Protein AF-A0AAV3SN96-F1 (afdb_monomer)

Foldseek 3Di:
DDDDDDFDWDDDDDDDDDDDDDDDDDDDDDDDDDDDDDDDDPPPDDDVVLVVLAQVQQLVVLVVPDQWDQPQDAFPNDTAGTAHPVRQGEHEWEFAPSDPATWTKDWPVVLVRQLVSQHWYWYWYWHDDPNTTGTPDIDIDRSVRDDDDAWDQPDPPDPVSVITMDIHHVVVVDD

Structure (mmCIF, N/CA/C/O backbone):
data_AF-A0AAV3SN96-F1
#
_entry.id   AF-A0AAV3SN96-F1
#
loop_
_atom_site.group_PDB
_atom_site.id
_atom_site.type_symbol
_atom_site.label_atom_id
_atom_site.label_alt_id
_atom_site.label_comp_id
_atom_site.label_asym_id
_atom_site.label_entity_id
_atom_site.label_seq_id
_atom_site.pdbx_PDB_ins_code
_atom_site.Cartn_x
_atom_site.Cartn_y
_atom_site.Cartn_z
_atom_site.occupancy
_atom_site.B_iso_or_equiv
_atom_site.auth_seq_id
_atom_site.auth_comp_id
_atom_site.auth_asym_id
_atom_site.auth_atom_id
_atom_site.pdbx_PDB_model_num
ATOM 1 N N . MET A 1 1 ? -28.915 -16.364 10.326 1.00 33.94 1 MET A N 1
ATOM 2 C CA . MET A 1 1 ? -28.283 -16.121 11.641 1.00 33.94 1 MET A CA 1
ATOM 3 C C . MET A 1 1 ? -26.939 -15.464 11.374 1.00 33.94 1 MET A C 1
ATOM 5 O O . MET A 1 1 ? -26.086 -16.110 10.788 1.00 33.94 1 MET A O 1
ATOM 9 N N . SER A 1 2 ? -26.804 -14.169 11.669 1.00 31.77 2 SER A N 1
ATOM 10 C CA . SER A 1 2 ? -25.588 -13.391 11.392 1.00 31.77 2 SER A CA 1
ATOM 11 C C . SER A 1 2 ? -24.773 -13.293 12.677 1.00 31.77 2 SER A C 1
ATOM 13 O O . SER A 1 2 ? -25.301 -12.846 13.694 1.00 31.77 2 SER A O 1
ATOM 15 N N . LEU A 1 3 ? -23.523 -13.751 12.654 1.00 31.39 3 LEU A N 1
ATOM 16 C CA . LEU A 1 3 ? -22.606 -13.608 13.786 1.00 31.39 3 LEU A CA 1
ATOM 17 C C . LEU A 1 3 ? -22.163 -12.138 13.909 1.00 31.39 3 LEU A C 1
ATOM 19 O O . LEU A 1 3 ? -21.966 -11.486 12.881 1.00 31.39 3 LEU A O 1
ATOM 23 N N . PRO A 1 4 ? -21.998 -11.596 15.127 1.00 34.31 4 PRO A N 1
ATOM 24 C CA . PRO A 1 4 ? -21.479 -10.248 15.306 1.00 34.31 4 PRO A CA 1
ATOM 25 C C . PRO A 1 4 ? -19.969 -10.209 15.039 1.00 34.31 4 PRO A C 1
ATOM 27 O O . PRO A 1 4 ? -19.194 -10.958 15.638 1.00 34.31 4 PRO A O 1
ATOM 30 N N . THR A 1 5 ? -19.552 -9.297 14.161 1.00 34.50 5 THR A N 1
ATOM 31 C CA . THR A 1 5 ? -18.155 -8.907 13.950 1.00 34.50 5 THR A CA 1
ATOM 32 C C . THR A 1 5 ? -17.570 -8.402 15.268 1.00 34.50 5 THR A C 1
ATOM 34 O O . THR A 1 5 ? -17.992 -7.370 15.789 1.00 34.50 5 THR A O 1
ATOM 37 N N . ARG A 1 6 ? -16.595 -9.123 15.830 1.00 33.28 6 ARG A N 1
ATOM 38 C CA . ARG A 1 6 ? -15.802 -8.622 16.958 1.00 33.28 6 ARG A CA 1
ATOM 39 C C . ARG A 1 6 ? -14.841 -7.549 16.445 1.00 33.28 6 ARG A C 1
ATOM 41 O O . ARG A 1 6 ? -13.913 -7.849 15.701 1.00 33.28 6 ARG A O 1
ATOM 48 N N . VAL A 1 7 ? -15.071 -6.308 16.861 1.00 34.97 7 VAL A N 1
ATOM 49 C CA . VAL A 1 7 ? -14.101 -5.213 16.749 1.00 34.97 7 VAL A CA 1
ATOM 50 C C . VAL A 1 7 ? -13.018 -5.473 17.794 1.00 34.97 7 VAL A C 1
ATOM 52 O O . VAL A 1 7 ? -13.290 -5.434 18.992 1.00 34.97 7 VAL A O 1
ATOM 55 N N . ALA A 1 8 ? -11.809 -5.806 17.351 1.00 36.47 8 ALA A N 1
ATOM 56 C CA . ALA A 1 8 ? -10.647 -5.874 18.227 1.00 36.47 8 ALA A CA 1
ATOM 57 C C . ALA A 1 8 ? -10.001 -4.484 18.266 1.00 36.47 8 ALA A C 1
ATOM 59 O O . ALA A 1 8 ? -9.438 -4.044 17.265 1.00 36.47 8 ALA A O 1
ATOM 60 N N . ALA A 1 9 ? -10.112 -3.794 19.401 1.00 32.25 9 ALA A N 1
ATOM 61 C CA . ALA A 1 9 ? -9.297 -2.622 19.696 1.00 32.25 9 ALA A CA 1
ATOM 62 C C . ALA A 1 9 ? -7.914 -3.112 20.147 1.00 32.25 9 ALA A C 1
ATOM 64 O O . ALA A 1 9 ? -7.808 -3.870 21.114 1.00 32.25 9 ALA A O 1
ATOM 65 N N . LEU A 1 10 ? -6.864 -2.743 19.413 1.00 31.36 10 LEU A N 1
ATOM 66 C CA . LEU A 1 10 ? -5.486 -3.054 19.778 1.00 31.36 10 LEU A CA 1
ATOM 67 C C . LEU A 1 10 ? -4.908 -1.870 20.559 1.00 31.36 10 LEU A C 1
ATOM 69 O O . LEU A 1 10 ? -4.541 -0.854 19.970 1.00 31.36 10 LEU A O 1
ATOM 73 N N . THR A 1 11 ? -4.797 -2.012 21.878 1.00 29.11 11 THR A N 1
ATOM 74 C CA . THR A 1 11 ? -4.156 -1.007 22.731 1.00 29.11 11 THR A CA 1
ATOM 75 C C . THR A 1 11 ? -2.648 -1.227 22.769 1.00 29.11 11 THR A C 1
ATOM 77 O O . THR A 1 11 ? -2.154 -2.189 23.358 1.00 29.11 11 THR A O 1
ATOM 80 N N . VAL A 1 12 ? -1.897 -0.309 22.160 1.00 32.06 12 VAL A N 1
ATOM 81 C CA . VAL A 1 12 ? -0.431 -0.266 22.245 1.00 32.06 12 VAL A CA 1
ATOM 82 C C . VAL A 1 12 ? -0.023 0.587 23.449 1.00 32.06 12 VAL A C 1
ATOM 84 O O . VAL A 1 12 ? -0.286 1.790 23.492 1.00 32.06 12 VAL A O 1
ATOM 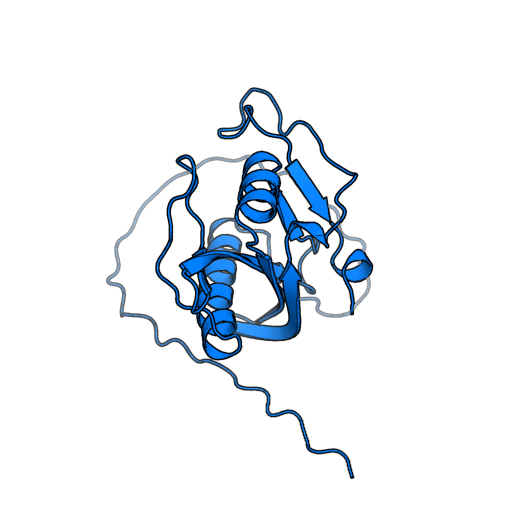87 N N . VAL A 1 13 ? 0.640 -0.024 24.434 1.00 29.53 13 VAL A N 1
ATOM 88 C CA . VAL A 1 13 ? 1.187 0.675 25.610 1.00 29.53 13 VAL A CA 1
ATOM 89 C C . VAL A 1 13 ? 2.487 1.392 25.212 1.00 29.53 13 VAL A C 1
ATOM 91 O O . VAL A 1 13 ? 3.442 0.724 24.815 1.00 29.53 13 VAL A O 1
ATOM 94 N N . PRO A 1 14 ? 2.578 2.733 25.301 1.00 30.86 14 PRO A N 1
ATOM 95 C CA . PRO A 1 14 ? 3.804 3.443 24.951 1.00 30.86 14 PRO A CA 1
ATOM 96 C C . PRO A 1 14 ? 4.880 3.296 26.046 1.00 30.86 14 PRO A C 1
ATOM 98 O O . PRO A 1 14 ? 4.546 3.317 27.236 1.00 30.86 14 PRO A O 1
ATOM 101 N N . PRO A 1 15 ? 6.177 3.223 25.689 1.00 30.89 15 PRO A N 1
ATOM 102 C CA . PRO A 1 15 ? 7.255 3.335 26.665 1.00 30.89 15 PRO A CA 1
ATOM 103 C C . PRO A 1 15 ? 7.312 4.757 27.245 1.00 30.89 15 PRO A C 1
ATOM 105 O O . PRO A 1 15 ? 7.076 5.747 26.551 1.00 30.89 15 PRO A O 1
ATOM 108 N N . ARG A 1 16 ? 7.621 4.854 28.544 1.00 29.53 16 ARG A N 1
ATOM 109 C CA . ARG A 1 16 ? 7.765 6.126 29.268 1.00 29.53 16 ARG A CA 1
ATOM 110 C C . ARG A 1 16 ? 8.916 6.937 28.670 1.00 29.53 16 ARG A C 1
ATOM 112 O O . ARG A 1 16 ? 10.062 6.503 28.740 1.00 29.53 16 ARG A O 1
ATOM 119 N N . SER A 1 17 ? 8.623 8.117 28.133 1.00 33.31 17 SER A N 1
ATOM 120 C CA . SER A 1 17 ? 9.643 9.062 27.678 1.00 33.31 17 SER A CA 1
ATOM 121 C C . SER A 1 17 ? 9.919 10.131 28.735 1.00 33.31 17 SER A C 1
ATOM 123 O O . SER A 1 17 ? 9.015 10.814 29.216 1.00 33.31 17 SER A O 1
ATOM 125 N N . VAL A 1 18 ? 11.205 10.214 29.066 1.00 32.41 18 VAL A N 1
ATOM 126 C CA . VAL A 1 18 ? 11.900 11.233 29.854 1.00 32.41 18 VAL A CA 1
ATOM 127 C C . VAL A 1 18 ? 11.774 12.599 29.170 1.00 32.41 18 VAL A C 1
ATOM 129 O O . VAL A 1 18 ? 11.749 12.689 27.945 1.00 32.41 18 VAL A O 1
ATOM 132 N N . THR A 1 19 ? 11.654 13.649 29.977 1.00 39.00 19 THR A N 1
ATOM 133 C CA . THR A 1 19 ? 11.585 15.051 29.555 1.00 39.00 19 THR A CA 1
ATOM 134 C C . THR A 1 19 ? 12.929 15.542 29.035 1.00 39.00 19 THR A C 1
ATOM 136 O O . THR A 1 19 ? 13.921 15.377 29.741 1.00 39.00 19 THR A O 1
ATOM 139 N N . ASP A 1 20 ? 12.942 16.258 27.909 1.00 30.23 20 ASP A N 1
ATOM 140 C CA . ASP A 1 20 ? 13.840 17.404 27.781 1.00 30.23 20 ASP A CA 1
ATOM 141 C C . ASP A 1 20 ? 13.318 18.475 26.813 1.00 30.23 20 ASP A C 1
ATOM 143 O O . ASP A 1 20 ? 12.485 18.220 25.942 1.00 30.23 20 ASP A O 1
ATOM 147 N N . SER A 1 21 ? 13.772 19.697 27.063 1.00 32.22 21 SER A N 1
ATOM 148 C CA . SER A 1 21 ? 13.273 20.962 26.527 1.00 32.22 21 SER A CA 1
ATOM 149 C C . SER A 1 21 ? 13.985 21.407 25.239 1.00 32.22 21 SER A C 1
ATOM 151 O O . SER A 1 21 ? 15.106 20.995 24.971 1.00 32.22 21 SER A O 1
ATOM 153 N N . ALA A 1 22 ? 13.356 22.382 24.560 1.00 30.86 22 ALA A N 1
ATOM 154 C CA . ALA A 1 22 ? 13.957 23.500 23.804 1.00 30.86 22 ALA A CA 1
ATOM 155 C C . ALA A 1 22 ? 13.907 23.518 22.249 1.00 30.86 22 ALA A C 1
ATOM 157 O O . ALA A 1 22 ? 14.628 22.814 21.558 1.00 30.86 22 ALA A O 1
ATOM 158 N N . VAL A 1 23 ? 13.130 24.511 21.772 1.00 29.83 23 VAL A N 1
ATOM 159 C CA . VAL A 1 23 ? 13.462 25.569 20.783 1.00 29.83 23 VAL A CA 1
ATOM 160 C C . VAL A 1 23 ? 13.490 25.247 19.272 1.00 29.83 23 VAL A C 1
ATOM 162 O O . VAL A 1 23 ? 14.442 24.688 18.748 1.00 29.83 23 VAL A O 1
ATOM 165 N N . GLY A 1 24 ? 12.511 25.842 18.567 1.00 30.08 24 GLY A N 1
ATOM 166 C CA . GLY A 1 24 ? 12.754 26.704 17.397 1.00 30.08 24 GLY A CA 1
ATOM 167 C C . GLY A 1 24 ? 12.567 26.099 16.002 1.00 30.08 24 GLY A C 1
ATOM 168 O O . GLY A 1 24 ? 13.508 25.547 15.448 1.00 30.08 24 GLY A O 1
ATOM 169 N N . ALA A 1 25 ? 11.408 26.328 15.372 1.00 28.47 25 ALA A N 1
ATOM 170 C CA . ALA A 1 25 ? 11.317 26.389 13.912 1.00 28.47 25 ALA A CA 1
ATOM 171 C C . ALA A 1 25 ? 10.138 27.261 13.457 1.00 28.47 25 ALA A C 1
ATOM 173 O O . ALA A 1 25 ? 9.036 27.207 14.000 1.00 28.47 25 ALA A O 1
ATOM 174 N N . ASP A 1 26 ? 10.474 28.078 12.473 1.00 27.25 26 ASP A N 1
ATOM 175 C CA . ASP A 1 26 ? 9.856 29.290 11.962 1.00 27.25 26 ASP A CA 1
ATOM 176 C C . ASP A 1 26 ? 8.735 29.023 10.935 1.00 27.25 26 ASP A C 1
ATOM 178 O O . ASP A 1 26 ? 8.555 27.923 10.412 1.00 27.25 26 ASP A O 1
ATOM 182 N N . GLU A 1 27 ? 7.951 30.065 10.696 1.00 33.12 27 GLU A N 1
ATOM 183 C CA . GLU A 1 27 ? 6.646 30.138 10.061 1.00 33.12 27 GLU A CA 1
ATOM 184 C C . GLU A 1 27 ? 6.617 29.775 8.563 1.00 33.12 27 GLU A C 1
ATOM 186 O O . GLU A 1 27 ? 7.251 30.427 7.739 1.00 33.12 27 GLU A O 1
ATOM 191 N N . ARG A 1 28 ? 5.711 28.866 8.165 1.00 29.31 28 ARG A N 1
ATOM 192 C CA . ARG A 1 28 ? 4.909 29.007 6.928 1.00 29.31 28 ARG A CA 1
ATOM 193 C C . ARG A 1 28 ? 3.500 28.450 7.133 1.00 29.31 28 ARG A C 1
ATOM 195 O O . ARG A 1 28 ? 3.221 27.278 6.902 1.00 29.31 28 ARG A O 1
ATOM 202 N N . ARG A 1 29 ? 2.600 29.324 7.589 1.00 33.16 29 ARG A N 1
ATOM 203 C CA . ARG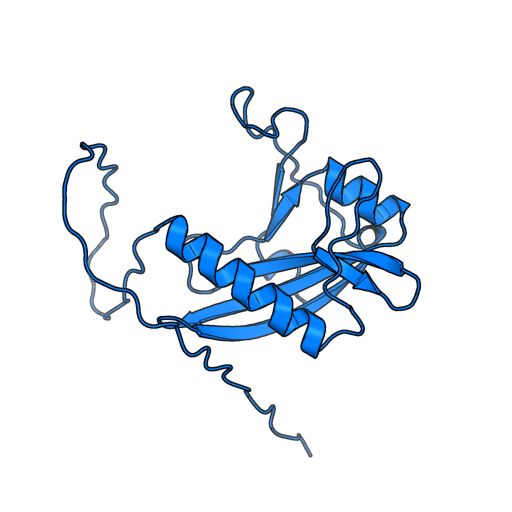 A 1 29 ? 1.155 29.075 7.699 1.00 33.16 29 ARG A CA 1
ATOM 204 C C . ARG A 1 29 ? 0.488 29.200 6.326 1.00 33.16 29 ARG A C 1
ATOM 206 O O . ARG A 1 29 ? 0.233 30.314 5.870 1.00 33.16 29 ARG A O 1
ATOM 213 N N . GLU A 1 30 ? 0.117 28.082 5.709 1.00 31.89 30 GLU A N 1
ATOM 214 C CA . GLU A 1 30 ? -0.929 28.080 4.681 1.00 31.89 30 GLU A CA 1
ATOM 215 C C . GLU A 1 30 ? -2.312 28.038 5.350 1.00 31.89 30 GLU A C 1
ATOM 217 O O . GLU A 1 30 ? -2.660 27.130 6.102 1.00 31.89 30 GLU A O 1
ATOM 222 N N . ARG A 1 31 ? -3.087 29.103 5.119 1.00 28.08 31 ARG A N 1
ATOM 223 C CA . ARG A 1 31 ? -4.449 29.313 5.624 1.00 28.08 31 ARG A CA 1
ATOM 224 C C . ARG A 1 31 ? -5.442 28.427 4.873 1.00 28.08 31 ARG A C 1
ATOM 226 O O . ARG A 1 31 ? -5.622 28.612 3.675 1.00 28.08 31 ARG A O 1
ATOM 233 N N . CYS A 1 32 ? -6.195 27.602 5.595 1.00 24.56 32 CYS A N 1
ATOM 234 C CA . CYS A 1 32 ? -7.463 27.052 5.116 1.00 24.56 32 CYS A CA 1
ATOM 235 C C . CYS A 1 32 ? -8.612 27.747 5.869 1.00 24.56 32 CYS A C 1
ATOM 237 O O . CYS A 1 32 ? -8.708 27.637 7.090 1.00 24.56 32 CYS A O 1
ATOM 239 N N . ARG A 1 33 ? -9.442 28.528 5.159 1.00 28.20 33 ARG A N 1
ATOM 240 C CA . ARG A 1 33 ? -10.692 29.103 5.693 1.00 28.20 33 ARG A CA 1
ATOM 241 C C . ARG A 1 33 ? -11.745 27.997 5.757 1.00 28.20 33 ARG A C 1
ATOM 243 O O . ARG A 1 33 ? -11.982 27.342 4.747 1.00 28.20 33 ARG A O 1
ATOM 250 N N . ILE A 1 34 ? -12.387 27.832 6.910 1.00 34.34 34 ILE A N 1
ATOM 251 C CA . ILE A 1 34 ? -13.504 26.903 7.116 1.00 34.34 34 ILE A CA 1
ATOM 252 C C . ILE A 1 34 ? -14.787 27.727 7.263 1.00 34.34 34 ILE A C 1
ATOM 254 O O . ILE A 1 34 ? -14.803 28.718 7.991 1.00 34.34 34 ILE A O 1
ATOM 258 N N . TYR A 1 35 ? -15.835 27.330 6.539 1.00 29.66 35 TYR A N 1
ATOM 259 C CA . TYR A 1 35 ? -17.194 27.843 6.705 1.00 29.66 35 TYR A CA 1
ATOM 260 C C . TYR A 1 35 ? -17.804 27.277 7.994 1.00 29.66 35 TYR A C 1
ATOM 262 O O . TYR A 1 35 ? -17.765 26.070 8.227 1.00 29.66 35 TYR A O 1
ATOM 270 N N . GLU A 1 36 ? -18.353 28.159 8.825 1.00 38.22 36 GLU A N 1
ATOM 271 C CA . GLU A 1 36 ? -19.022 27.823 10.081 1.00 38.22 36 GLU A CA 1
ATOM 272 C C . GLU A 1 36 ? -20.453 27.322 9.837 1.00 38.22 36 GLU A C 1
ATOM 274 O O . GLU A 1 36 ? -21.280 28.058 9.305 1.00 38.22 36 GLU A O 1
ATOM 279 N N . SER A 1 37 ? -20.768 26.113 10.313 1.00 33.97 37 SER A N 1
ATOM 280 C CA . SER A 1 37 ? -22.045 25.825 10.987 1.00 33.97 37 SER A CA 1
ATOM 281 C C . SER A 1 37 ? -21.979 24.484 11.735 1.00 33.97 37 SER A C 1
ATOM 283 O O . SER A 1 37 ? -22.026 23.421 11.125 1.00 33.97 37 SER A O 1
ATOM 285 N N . GLY A 1 38 ? -21.846 24.586 13.061 1.00 37.62 38 GLY A N 1
ATOM 286 C CA . GLY A 1 38 ? -22.252 23.645 14.115 1.00 37.62 38 GLY A CA 1
ATOM 287 C C . GLY A 1 38 ? -22.313 22.140 13.836 1.00 37.62 38 GLY A C 1
ATOM 288 O O . GLY A 1 38 ? -23.390 21.617 13.610 1.00 37.62 38 GLY A O 1
ATOM 289 N N . GLU A 1 39 ? -21.192 21.448 14.025 1.00 38.41 39 GLU A N 1
ATOM 290 C CA . GLU A 1 39 ? -21.071 20.207 14.810 1.00 38.41 39 GLU A CA 1
ATOM 291 C C . GLU A 1 39 ? -19.570 19.978 15.047 1.00 38.41 39 GLU A C 1
ATOM 293 O O . GLU A 1 39 ? -18.753 20.212 14.153 1.00 38.41 39 GLU A O 1
ATOM 298 N N . SER A 1 40 ? -19.179 19.626 16.277 1.00 37.31 40 SER A N 1
ATOM 299 C CA . SER A 1 40 ? -17.774 19.551 16.708 1.00 37.31 40 SER A CA 1
ATOM 300 C C . SER A 1 40 ? -17.033 18.431 15.972 1.00 37.31 40 SER A C 1
ATOM 302 O O . SER A 1 40 ? -16.911 17.302 16.440 1.00 37.31 40 SER A O 1
ATOM 304 N N . THR A 1 41 ? -16.541 18.753 14.782 1.00 39.38 41 THR A N 1
ATOM 305 C CA . THR A 1 41 ? -15.607 17.922 14.039 1.00 39.38 41 THR A CA 1
ATOM 306 C C . THR A 1 41 ? -14.237 18.225 14.624 1.00 39.38 41 THR A C 1
ATOM 308 O O . THR A 1 41 ? -13.700 19.310 14.404 1.00 39.38 41 THR A O 1
ATOM 311 N N . LEU A 1 42 ? -13.691 17.300 15.418 1.00 43.53 42 LEU A N 1
ATOM 312 C CA . LEU A 1 42 ? -12.284 17.325 15.813 1.00 43.53 42 LEU A CA 1
ATOM 313 C C . LEU A 1 42 ? -11.448 17.351 14.531 1.00 43.53 42 LEU A C 1
ATOM 315 O O . LEU A 1 42 ? -11.212 16.323 13.900 1.00 43.53 42 LEU A O 1
ATOM 319 N N . LEU A 1 43 ? -11.054 18.556 14.123 1.00 42.97 43 LEU A N 1
ATOM 320 C CA . LEU A 1 43 ? -10.091 18.787 13.064 1.00 42.97 43 LEU A CA 1
ATOM 321 C C . LEU A 1 43 ? -8.775 18.186 13.542 1.00 42.97 43 LEU A C 1
ATOM 323 O O . LEU A 1 43 ? -8.023 18.815 14.284 1.00 42.97 43 LEU A O 1
ATOM 327 N N . VAL A 1 44 ? -8.510 16.946 13.138 1.00 50.16 44 VAL A N 1
ATOM 328 C CA . VAL A 1 44 ? -7.161 16.396 13.185 1.00 50.16 44 VAL A CA 1
ATOM 329 C C . VAL A 1 44 ? -6.333 17.282 12.260 1.00 50.16 44 VAL A C 1
ATOM 331 O O . VAL A 1 44 ? -6.428 17.183 11.037 1.00 50.16 44 VAL A O 1
ATOM 334 N N . SER A 1 45 ? -5.584 18.225 12.837 1.00 50.69 45 SER A N 1
ATOM 335 C CA . SER A 1 45 ? -4.612 19.009 12.082 1.00 50.69 45 SER A CA 1
ATOM 336 C C . SER A 1 45 ? -3.642 18.039 11.416 1.00 50.69 45 SER A C 1
ATOM 338 O O . SER A 1 45 ? -3.122 17.145 12.084 1.00 50.69 45 SER A O 1
ATOM 340 N N . TYR A 1 46 ? -3.412 18.200 10.115 1.00 54.16 46 TYR A N 1
ATOM 341 C CA . TYR A 1 46 ? -2.468 17.369 9.376 1.00 54.16 46 TYR A CA 1
ATOM 342 C C . TYR A 1 46 ? -1.062 17.535 9.965 1.00 54.16 46 TYR A C 1
ATOM 344 O O . TYR A 1 46 ? -0.434 18.579 9.807 1.00 54.16 46 TYR A O 1
ATOM 352 N N . ASP A 1 47 ? -0.591 16.503 10.656 1.00 60.75 47 ASP A N 1
ATOM 353 C CA . ASP A 1 47 ? 0.776 16.372 11.147 1.00 60.75 47 ASP A CA 1
ATOM 354 C C . ASP A 1 47 ? 1.405 15.132 10.482 1.00 60.75 47 ASP A C 1
ATOM 356 O O . ASP A 1 47 ? 0.935 14.013 10.721 1.00 60.75 47 ASP A O 1
ATOM 360 N N . PRO A 1 48 ? 2.453 15.290 9.650 1.00 58.06 48 PRO A N 1
ATOM 361 C CA . PRO A 1 48 ? 3.125 14.171 8.990 1.00 58.06 48 PRO A CA 1
ATOM 362 C C . PRO A 1 48 ? 3.622 13.085 9.957 1.00 58.06 48 PRO A C 1
ATOM 364 O O . PRO A 1 48 ? 3.559 11.899 9.627 1.00 58.06 48 PRO A O 1
ATOM 367 N N . ALA A 1 49 ? 4.063 13.455 11.167 1.00 60.00 49 ALA A N 1
ATOM 368 C CA . ALA A 1 49 ? 4.503 12.489 12.178 1.00 60.00 49 ALA A CA 1
ATOM 369 C C . ALA A 1 49 ? 3.333 11.642 12.709 1.00 60.00 49 ALA A C 1
ATOM 371 O O . ALA A 1 49 ? 3.498 10.478 13.085 1.00 60.00 49 ALA A O 1
ATOM 372 N N . THR A 1 50 ? 2.131 12.213 12.706 1.00 69.19 50 THR A N 1
ATOM 373 C CA . THR A 1 50 ? 0.890 11.534 13.072 1.00 69.19 50 THR A CA 1
ATOM 374 C C . THR A 1 50 ? 0.426 10.577 11.967 1.00 69.19 50 THR A C 1
ATOM 376 O O . THR A 1 50 ? -0.010 9.471 12.277 1.00 69.19 50 THR A O 1
ATOM 379 N N . VAL A 1 51 ? 0.611 10.923 10.688 1.00 67.81 51 VAL A N 1
ATOM 380 C CA . VAL A 1 51 ? 0.297 10.028 9.554 1.00 67.81 51 VAL A CA 1
ATOM 381 C C . VAL A 1 51 ? 1.191 8.784 9.553 1.00 67.81 51 VAL A C 1
ATOM 383 O O . VAL A 1 51 ? 0.670 7.669 9.568 1.00 67.81 51 VAL A O 1
ATOM 386 N N . GLY A 1 52 ? 2.514 8.960 9.652 1.00 74.12 52 GLY A N 1
ATOM 387 C CA . GLY A 1 52 ? 3.459 7.834 9.672 1.00 74.12 52 GLY A CA 1
ATOM 388 C C . GLY A 1 52 ? 3.291 6.906 10.883 1.00 74.12 52 GLY A C 1
ATOM 389 O O . GLY A 1 52 ? 3.626 5.725 10.825 1.00 74.12 52 GLY A O 1
ATOM 390 N N . ARG A 1 53 ? 2.728 7.404 11.993 1.00 84.06 53 ARG A N 1
ATOM 391 C CA . ARG A 1 53 ? 2.356 6.564 13.143 1.00 84.06 53 ARG A CA 1
ATOM 392 C C . ARG A 1 53 ? 1.234 5.592 12.794 1.00 84.06 53 ARG A C 1
ATOM 394 O O . ARG A 1 53 ? 1.306 4.436 13.197 1.00 84.06 53 ARG A O 1
ATOM 401 N N . TYR A 1 54 ? 0.186 6.058 12.119 1.00 86.50 54 TYR A N 1
ATOM 402 C CA . TYR A 1 54 ? -0.964 5.208 11.827 1.00 86.50 54 TYR A CA 1
ATOM 403 C C . TYR A 1 54 ? -0.639 4.147 10.780 1.00 86.50 54 TYR A C 1
ATOM 405 O O . TYR A 1 54 ? -1.096 3.023 10.939 1.00 86.50 54 TYR A O 1
ATOM 413 N N . GLU A 1 55 ? 0.192 4.456 9.780 1.00 79.19 55 GLU A N 1
ATOM 414 C CA . GLU A 1 55 ? 0.679 3.458 8.812 1.00 79.19 55 GLU A CA 1
ATOM 415 C C . GLU A 1 55 ? 1.362 2.279 9.525 1.00 79.19 55 GLU A C 1
ATOM 417 O O . GLU A 1 55 ? 0.976 1.130 9.318 1.00 79.19 55 GLU A O 1
ATOM 422 N N . LYS A 1 56 ? 2.234 2.562 10.504 1.00 88.19 56 LYS A N 1
ATOM 423 C CA . LYS A 1 56 ? 2.872 1.529 11.342 1.00 88.19 56 LYS A CA 1
ATOM 424 C C . LYS A 1 56 ? 1.909 0.685 12.180 1.00 88.19 56 LYS A C 1
ATOM 426 O O . LYS A 1 56 ? 2.290 -0.386 12.636 1.00 88.19 56 LYS A O 1
ATOM 431 N N . LEU A 1 57 ? 0.695 1.165 12.458 1.00 94.25 57 LEU A N 1
ATOM 432 C CA . LEU A 1 57 ? -0.324 0.379 13.166 1.00 94.25 57 LEU A CA 1
ATOM 433 C C . LEU A 1 57 ? -1.095 -0.545 12.217 1.00 94.25 57 LEU A C 1
ATOM 435 O O . LEU A 1 57 ? -1.652 -1.547 12.662 1.00 94.25 57 LEU A O 1
ATOM 439 N N . VAL A 1 58 ? -1.130 -0.220 10.924 1.00 95.69 58 VAL A N 1
ATOM 440 C CA . VAL A 1 58 ? -1.833 -1.009 9.909 1.00 95.69 58 VAL A CA 1
ATOM 441 C C . VAL A 1 58 ? -1.062 -2.287 9.569 1.00 95.69 58 VAL A C 1
ATOM 443 O O . VAL A 1 58 ? -1.688 -3.336 9.444 1.00 95.69 58 VAL A O 1
ATOM 446 N N . GLU A 1 59 ? 0.269 -2.219 9.477 1.00 95.38 59 GLU A N 1
ATOM 447 C CA . GLU A 1 59 ? 1.155 -3.367 9.215 1.00 95.38 59 GLU A CA 1
ATOM 448 C C . GLU A 1 59 ? 0.878 -4.578 10.134 1.00 95.38 59 GLU A C 1
ATOM 450 O O . GLU A 1 59 ? 0.435 -5.611 9.625 1.00 95.38 59 GLU A O 1
ATOM 455 N N . PRO A 1 60 ? 1.030 -4.480 11.476 1.00 95.44 60 PRO A N 1
ATOM 456 C CA . PRO A 1 60 ? 0.799 -5.616 12.367 1.00 95.44 60 PRO A CA 1
ATOM 457 C C . PRO A 1 60 ? -0.667 -6.055 12.387 1.00 95.44 60 PRO A C 1
ATOM 459 O O . PRO A 1 60 ? -0.954 -7.235 12.572 1.00 95.44 60 PRO A O 1
ATOM 462 N N . TRP A 1 61 ? -1.614 -5.131 12.180 1.00 97.25 61 TRP A N 1
ATOM 463 C CA . TRP A 1 61 ? -3.028 -5.486 12.087 1.00 97.25 61 TRP A CA 1
ATOM 464 C C . TRP A 1 61 ? -3.309 -6.374 10.868 1.00 97.25 61 TRP A C 1
ATOM 466 O O . TRP A 1 61 ? -4.090 -7.324 10.971 1.00 97.25 61 TRP A O 1
ATOM 476 N N . ALA A 1 62 ? -2.690 -6.063 9.724 1.00 96.88 62 ALA A N 1
ATOM 477 C CA . ALA A 1 62 ? -2.880 -6.787 8.473 1.00 96.88 62 ALA A CA 1
ATOM 478 C C . ALA A 1 62 ? -2.274 -8.193 8.541 1.00 96.88 62 ALA A C 1
ATOM 480 O O . ALA A 1 62 ? -2.947 -9.158 8.179 1.00 96.88 62 ALA A O 1
ATOM 481 N N . THR A 1 63 ? -1.051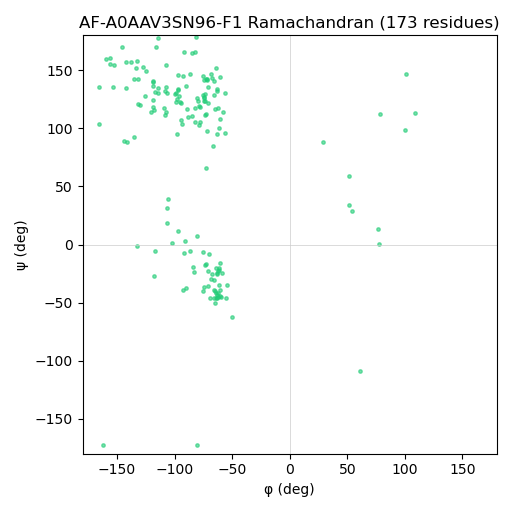 -8.330 9.055 1.00 94.25 63 THR A N 1
ATOM 482 C CA . THR A 1 63 ? -0.371 -9.632 9.167 1.00 94.25 63 THR A CA 1
ATOM 483 C C . THR A 1 63 ? -0.937 -10.533 10.267 1.00 94.25 63 THR A C 1
ATOM 485 O O . THR A 1 63 ? -0.744 -11.737 10.228 1.00 94.25 63 THR A O 1
ATOM 488 N N . ASP A 1 64 ? -1.694 -9.988 11.223 1.00 96.19 64 ASP A N 1
ATOM 489 C CA . ASP A 1 64 ? -2.490 -10.786 12.174 1.00 96.19 64 ASP A CA 1
ATOM 490 C C . ASP A 1 64 ? -3.738 -11.428 11.522 1.00 96.19 64 ASP A C 1
ATOM 492 O O . ASP A 1 64 ? -4.347 -12.336 12.083 1.00 96.19 64 ASP A O 1
ATOM 496 N N . ARG A 1 65 ? -4.165 -10.954 10.340 1.00 97.50 65 ARG A N 1
ATOM 497 C CA . ARG A 1 65 ? -5.443 -11.343 9.699 1.00 97.50 65 ARG A CA 1
ATOM 498 C C . ARG A 1 65 ? -5.305 -12.036 8.359 1.00 97.50 65 ARG A C 1
ATOM 500 O O . ARG A 1 65 ? -6.198 -12.791 7.977 1.00 97.50 65 ARG A O 1
ATOM 507 N N . TYR A 1 66 ? -4.232 -11.752 7.642 1.00 97.75 66 TYR A N 1
ATOM 508 C CA . TYR A 1 66 ? -3.901 -12.404 6.386 1.00 97.75 66 TYR A CA 1
ATOM 509 C C . TYR A 1 66 ? -2.721 -13.351 6.598 1.00 97.75 66 TYR A C 1
ATOM 511 O O . TYR A 1 66 ? -1.937 -13.114 7.515 1.00 97.75 66 TYR A O 1
ATOM 519 N N . PRO A 1 67 ? -2.575 -14.403 5.772 1.00 97.31 67 PRO A N 1
ATOM 520 C CA . PRO A 1 67 ? -1.435 -15.319 5.830 1.00 97.31 67 PRO A CA 1
ATOM 521 C C . PRO A 1 67 ? -0.168 -14.633 5.289 1.00 97.31 67 PRO A C 1
ATOM 523 O O . PRO A 1 67 ? 0.341 -14.970 4.225 1.00 97.31 67 PRO A O 1
ATOM 526 N N . LEU A 1 68 ? 0.285 -13.603 6.004 1.00 98.12 68 LEU A N 1
ATOM 527 C CA . LEU A 1 68 ? 1.408 -12.736 5.678 1.00 98.12 68 LEU A CA 1
ATOM 528 C C . LEU A 1 68 ? 2.307 -12.603 6.906 1.00 98.12 68 LEU A C 1
ATOM 530 O O . LEU A 1 68 ? 1.819 -12.474 8.028 1.00 98.12 68 LEU A O 1
ATOM 534 N N . THR A 1 69 ? 3.615 -12.566 6.690 1.00 98.12 69 THR A N 1
ATOM 535 C CA . THR A 1 69 ? 4.616 -12.366 7.742 1.00 98.12 69 THR A CA 1
ATOM 536 C C . THR A 1 69 ? 5.337 -11.046 7.517 1.00 98.12 69 THR A C 1
ATOM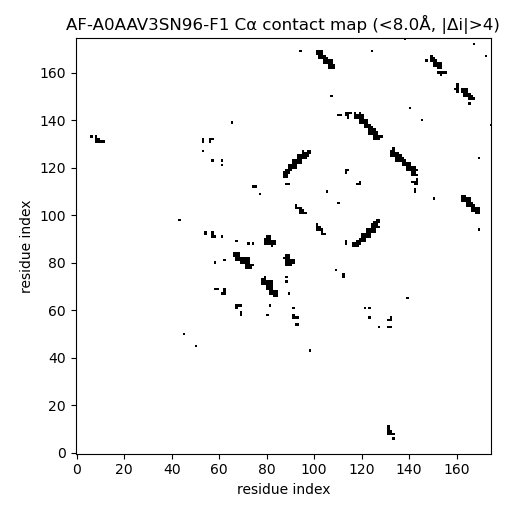 538 O O . THR A 1 69 ? 5.802 -10.798 6.412 1.00 98.12 69 THR A O 1
ATOM 541 N N . LEU A 1 70 ? 5.454 -10.202 8.550 1.00 97.25 70 LEU A N 1
ATOM 542 C CA . LEU A 1 70 ? 6.300 -9.003 8.488 1.00 97.25 70 LEU A CA 1
ATOM 543 C C . LEU A 1 70 ? 7.779 -9.407 8.516 1.00 97.25 70 LEU A C 1
ATOM 545 O O . LEU A 1 70 ? 8.345 -9.647 9.584 1.00 97.25 70 LEU A O 1
ATOM 549 N N . ASP A 1 71 ? 8.400 -9.473 7.346 1.00 96.31 71 ASP A N 1
ATOM 550 C CA . ASP A 1 71 ? 9.802 -9.858 7.155 1.00 96.31 71 ASP A CA 1
ATOM 551 C C . ASP A 1 71 ? 10.576 -8.906 6.226 1.00 96.31 71 ASP A C 1
ATOM 553 O O . ASP A 1 71 ? 11.791 -9.037 6.074 1.00 96.31 71 ASP A O 1
ATOM 557 N N . TYR A 1 72 ? 9.900 -7.883 5.700 1.00 97.06 72 TYR A N 1
ATOM 558 C CA . TYR A 1 72 ? 10.464 -6.803 4.897 1.00 97.06 72 TYR A CA 1
ATOM 559 C C . TYR A 1 72 ? 11.334 -7.266 3.714 1.00 97.06 72 TYR A C 1
ATOM 561 O O . TYR A 1 72 ? 12.519 -6.900 3.642 1.00 97.06 72 TYR A O 1
ATOM 569 N N . PRO A 1 73 ? 10.786 -8.057 2.776 1.00 97.94 73 PRO A N 1
ATOM 570 C CA . PRO A 1 73 ? 11.577 -8.643 1.712 1.00 97.94 73 PRO A CA 1
ATOM 571 C C . PRO A 1 73 ? 12.070 -7.550 0.759 1.00 97.94 73 PRO A C 1
ATOM 573 O O . PRO A 1 73 ? 11.395 -6.543 0.522 1.00 97.94 73 PRO A O 1
ATOM 576 N N . VAL A 1 74 ? 13.265 -7.757 0.204 1.00 98.25 74 VAL A N 1
ATOM 577 C CA . VAL A 1 74 ? 13.854 -6.876 -0.810 1.00 98.25 74 VAL A CA 1
ATOM 578 C C . VAL A 1 74 ? 13.854 -7.601 -2.150 1.00 98.25 74 VAL A C 1
ATOM 580 O O . VAL A 1 74 ? 14.518 -8.625 -2.293 1.00 98.25 74 VAL A O 1
ATOM 583 N N . VAL A 1 75 ? 13.134 -7.060 -3.133 1.00 97.62 75 VAL A N 1
ATOM 584 C CA . VAL A 1 75 ? 13.054 -7.588 -4.506 1.00 97.62 75 VAL A CA 1
ATOM 585 C C . VAL A 1 75 ? 13.424 -6.466 -5.466 1.00 97.62 75 VAL A C 1
ATOM 587 O O . VAL A 1 75 ? 12.916 -5.356 -5.339 1.00 97.62 75 VAL A O 1
ATOM 590 N N . ASP A 1 76 ? 14.367 -6.725 -6.372 1.00 95.75 76 ASP A N 1
ATOM 591 C CA . ASP A 1 76 ? 14.905 -5.735 -7.320 1.00 95.75 76 ASP A CA 1
ATOM 592 C C . ASP A 1 76 ? 15.385 -4.426 -6.660 1.00 95.75 76 ASP A C 1
ATOM 594 O O . ASP A 1 76 ? 15.285 -3.335 -7.215 1.00 95.75 76 ASP A O 1
ATOM 598 N N . GLY A 1 77 ? 15.917 -4.529 -5.437 1.00 96.06 77 GLY A N 1
ATOM 599 C CA . GLY A 1 77 ? 16.382 -3.380 -4.653 1.00 96.06 77 GLY A CA 1
ATOM 600 C C . GLY A 1 77 ? 15.270 -2.567 -3.978 1.00 96.06 77 GLY A C 1
ATOM 601 O O . GLY A 1 77 ? 15.576 -1.612 -3.264 1.00 96.06 77 GLY A O 1
ATOM 602 N N . LEU A 1 78 ? 14.001 -2.951 -4.141 1.00 97.25 78 LEU A N 1
ATOM 603 C CA . LEU A 1 78 ? 12.849 -2.350 -3.473 1.00 97.25 78 LEU A CA 1
ATOM 604 C C . LEU A 1 78 ? 12.463 -3.169 -2.242 1.00 97.25 78 LEU A C 1
ATOM 606 O O . LEU A 1 78 ? 12.363 -4.391 -2.302 1.00 97.25 78 LEU A O 1
ATOM 610 N N . LYS A 1 79 ? 12.233 -2.482 -1.122 1.00 97.56 79 LYS A N 1
ATOM 611 C CA . LYS A 1 79 ? 11.752 -3.086 0.123 1.00 97.56 79 LYS A CA 1
ATOM 612 C C . LYS A 1 79 ? 10.219 -3.075 0.160 1.00 97.56 79 LYS A C 1
ATOM 614 O O . LYS A 1 79 ? 9.616 -2.043 -0.143 1.00 97.56 79 LYS A O 1
ATOM 619 N N . PHE A 1 80 ? 9.637 -4.189 0.591 1.00 98.19 80 PHE A N 1
ATOM 620 C CA . PHE A 1 80 ? 8.206 -4.363 0.861 1.00 98.19 80 PHE A CA 1
ATOM 621 C C . PHE A 1 80 ? 7.969 -4.615 2.354 1.00 98.19 80 PHE A C 1
ATOM 623 O O . PHE A 1 80 ? 8.931 -4.659 3.123 1.00 98.19 80 PHE A O 1
ATOM 630 N N . ASP A 1 81 ? 6.713 -4.741 2.776 1.00 97.81 81 ASP A N 1
ATOM 631 C CA . ASP A 1 81 ? 6.361 -4.852 4.198 1.00 97.81 81 ASP A CA 1
ATOM 632 C C . ASP A 1 81 ? 6.331 -6.302 4.689 1.00 97.81 81 ASP A C 1
ATOM 634 O O . ASP A 1 81 ? 6.746 -6.592 5.813 1.00 97.81 81 ASP A O 1
ATOM 638 N N . ALA A 1 82 ? 5.856 -7.219 3.846 1.00 98.38 82 ALA A N 1
ATOM 639 C CA . ALA A 1 82 ? 5.588 -8.599 4.222 1.00 98.38 82 ALA A CA 1
ATOM 640 C C . ALA A 1 82 ? 5.861 -9.589 3.085 1.00 98.38 82 ALA A C 1
ATOM 642 O O . ALA A 1 82 ? 5.994 -9.197 1.923 1.00 98.38 82 ALA A O 1
ATOM 643 N N . ALA A 1 83 ? 5.845 -10.876 3.414 1.00 98.56 83 ALA A N 1
ATOM 644 C CA . ALA A 1 83 ? 5.781 -11.972 2.459 1.00 98.56 83 ALA A CA 1
ATOM 645 C C . ALA A 1 83 ? 4.643 -12.951 2.794 1.00 98.56 83 ALA A C 1
ATOM 647 O O . ALA A 1 83 ? 4.241 -13.069 3.955 1.00 98.56 83 ALA A O 1
ATOM 648 N N . ASP A 1 84 ? 4.111 -13.642 1.781 1.00 98.31 84 ASP A N 1
ATOM 649 C CA . ASP A 1 84 ? 3.199 -14.778 1.989 1.00 98.31 84 ASP A CA 1
ATOM 650 C C . ASP A 1 84 ? 3.955 -16.082 2.304 1.00 98.31 84 ASP A C 1
ATOM 652 O O . ASP A 1 84 ? 5.184 -16.113 2.354 1.00 98.31 84 ASP A O 1
ATOM 656 N N . GLU A 1 85 ? 3.220 -17.173 2.535 1.00 97.62 85 GLU A N 1
ATOM 657 C CA . GLU A 1 85 ? 3.790 -18.493 2.860 1.00 97.62 85 GLU A CA 1
ATOM 658 C C . GLU A 1 85 ? 4.733 -19.045 1.773 1.00 97.62 85 GLU A C 1
ATOM 660 O O . GLU A 1 85 ? 5.620 -19.842 2.080 1.00 97.62 85 GLU A O 1
ATOM 665 N N . ASP A 1 86 ? 4.574 -18.598 0.522 1.00 97.50 86 ASP A N 1
ATOM 666 C CA . ASP A 1 86 ? 5.427 -18.968 -0.612 1.00 97.50 86 ASP A CA 1
ATOM 667 C C . ASP A 1 86 ? 6.619 -18.000 -0.786 1.00 97.50 86 ASP A C 1
ATOM 669 O O . ASP A 1 86 ? 7.396 -18.128 -1.735 1.00 97.50 86 ASP A O 1
ATOM 673 N N . GLY A 1 87 ? 6.772 -17.017 0.108 1.00 97.75 87 GLY A N 1
ATOM 674 C CA . GLY A 1 87 ? 7.828 -16.008 0.065 1.00 97.75 87 GLY A CA 1
ATOM 675 C C . GLY A 1 87 ? 7.601 -14.903 -0.970 1.00 97.75 87 GLY A C 1
ATOM 676 O O . GLY A 1 87 ? 8.537 -14.164 -1.283 1.00 97.75 87 GLY A O 1
ATOM 677 N N . ARG A 1 88 ? 6.392 -14.768 -1.536 1.00 98.56 88 ARG A N 1
ATOM 678 C CA . ARG A 1 88 ? 6.096 -13.687 -2.493 1.00 98.56 88 ARG A CA 1
ATOM 679 C C . ARG A 1 88 ? 5.951 -12.363 -1.746 1.00 98.56 88 ARG A C 1
ATOM 681 O O . ARG A 1 88 ? 5.361 -12.368 -0.669 1.00 98.56 88 ARG A O 1
ATOM 688 N N . PRO A 1 89 ? 6.426 -11.230 -2.293 1.00 98.75 89 PRO A N 1
ATOM 689 C CA . PRO A 1 89 ? 6.382 -9.944 -1.602 1.00 98.75 89 PRO A CA 1
ATOM 690 C C . PRO A 1 89 ? 4.964 -9.358 -1.539 1.00 98.75 89 PRO A C 1
ATOM 692 O O . PRO A 1 89 ? 4.196 -9.426 -2.500 1.00 98.75 89 PRO A O 1
ATOM 695 N N . TRP A 1 90 ? 4.636 -8.722 -0.418 1.00 98.75 90 TRP A N 1
ATOM 696 C CA . TRP A 1 90 ? 3.384 -8.013 -0.178 1.00 98.75 90 TRP A CA 1
ATOM 697 C C . TRP A 1 90 ? 3.634 -6.657 0.480 1.00 98.75 90 TRP A C 1
ATOM 699 O O . TRP A 1 90 ? 4.497 -6.504 1.343 1.00 98.75 90 TRP A O 1
ATOM 709 N N . ASP A 1 91 ? 2.839 -5.671 0.084 1.00 98.38 91 ASP A N 1
ATOM 710 C CA . ASP A 1 91 ? 2.926 -4.303 0.593 1.00 98.38 91 ASP A CA 1
ATOM 711 C C . ASP A 1 91 ? 1.626 -3.930 1.316 1.00 98.38 91 ASP A C 1
ATOM 713 O O . ASP A 1 91 ? 0.520 -4.165 0.812 1.00 98.38 91 ASP A O 1
ATOM 717 N N . VAL A 1 92 ? 1.731 -3.376 2.521 1.00 98.06 92 VAL A N 1
ATOM 718 C CA . VAL A 1 92 ? 0.575 -3.023 3.341 1.00 98.06 92 VAL A CA 1
ATOM 719 C C . VAL A 1 92 ? 0.247 -1.551 3.113 1.00 98.06 92 VAL A C 1
ATOM 721 O O . VAL A 1 92 ? 1.053 -0.654 3.335 1.00 98.06 92 VAL A O 1
ATOM 724 N N . LYS A 1 93 ? -0.981 -1.262 2.675 1.00 96.38 93 LYS A N 1
ATOM 725 C CA . LYS A 1 93 ? -1.445 0.112 2.449 1.00 96.38 93 LYS A CA 1
ATOM 726 C C . LYS A 1 93 ? -2.624 0.432 3.351 1.00 96.38 93 LYS A C 1
ATOM 728 O O . LYS A 1 93 ? -3.665 -0.221 3.299 1.00 96.38 93 LYS A O 1
ATOM 733 N N . GLY A 1 94 ? -2.482 1.495 4.136 1.00 95.31 94 GLY A N 1
ATOM 734 C CA . GLY A 1 94 ? -3.557 2.076 4.930 1.00 95.31 94 GLY A CA 1
ATOM 735 C C . GLY A 1 94 ? -4.219 3.262 4.226 1.00 95.31 94 GLY A C 1
ATOM 736 O O . GLY A 1 94 ? -3.551 4.044 3.557 1.00 95.31 94 GLY A O 1
ATOM 737 N N . SER A 1 95 ? -5.526 3.439 4.418 1.00 94.44 95 SER A N 1
ATOM 738 C CA . SER A 1 95 ? -6.217 4.685 4.092 1.00 94.44 95 SER A CA 1
ATOM 739 C C . SER A 1 95 ? -7.102 5.156 5.241 1.00 94.44 95 SER A C 1
ATOM 741 O O . SER 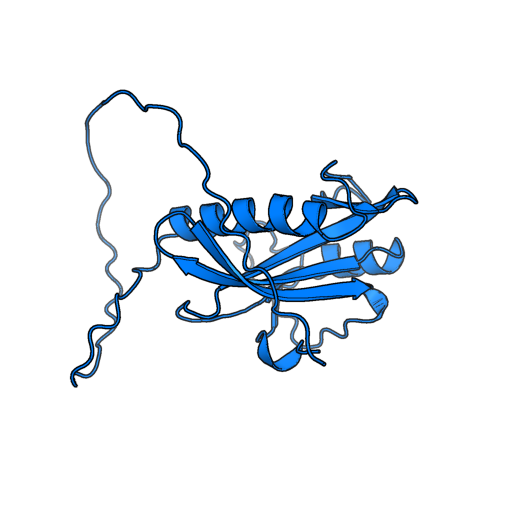A 1 95 ? -8.028 4.458 5.667 1.00 94.44 95 SER A O 1
ATOM 743 N N . MET A 1 96 ? -6.821 6.368 5.724 1.00 93.00 96 MET A N 1
ATOM 744 C CA . MET A 1 96 ? -7.551 7.007 6.816 1.00 93.00 96 MET A CA 1
ATOM 745 C C . MET A 1 96 ? -8.871 7.604 6.309 1.00 93.00 96 MET A C 1
ATOM 747 O O . MET A 1 96 ? -8.885 8.682 5.714 1.00 93.00 96 MET A O 1
ATOM 751 N N . VAL A 1 97 ? -9.998 6.939 6.567 1.00 92.19 97 VAL A N 1
ATOM 752 C CA . VAL A 1 97 ? -11.316 7.337 6.032 1.00 92.19 97 VAL A CA 1
ATOM 753 C C . VAL A 1 97 ? -11.877 8.614 6.656 1.00 92.19 97 VAL A C 1
ATOM 755 O O . VAL A 1 97 ? -12.708 9.270 6.038 1.00 92.19 97 VAL A O 1
ATOM 758 N N . ASN A 1 98 ? -11.429 8.974 7.862 1.00 89.94 98 ASN A N 1
ATOM 759 C CA . ASN A 1 98 ? -11.754 10.238 8.529 1.00 89.94 98 ASN A CA 1
ATOM 760 C C . ASN A 1 98 ? -10.670 11.318 8.335 1.00 89.94 98 ASN A C 1
ATOM 762 O O . ASN A 1 98 ? -10.697 12.333 9.026 1.00 89.94 98 ASN A O 1
ATOM 766 N N . GLY A 1 99 ? -9.716 11.104 7.421 1.00 85.56 99 GLY A N 1
ATOM 767 C CA . GLY A 1 99 ? -8.718 12.100 7.035 1.00 85.56 99 GLY A CA 1
ATOM 768 C C . GLY A 1 99 ? -9.248 13.102 6.003 1.00 85.56 99 GLY A C 1
ATOM 769 O O . GLY A 1 99 ? -10.262 12.870 5.350 1.00 85.56 99 GLY A O 1
ATOM 770 N N . VAL A 1 100 ? -8.525 14.212 5.811 1.00 83.56 100 VAL A N 1
ATOM 771 C CA . VAL A 1 100 ? -8.908 15.292 4.873 1.00 83.56 100 VAL A CA 1
ATOM 772 C C . VAL A 1 100 ? -8.988 14.803 3.420 1.00 83.56 100 VAL A C 1
ATOM 774 O O . VAL A 1 100 ? -9.824 15.270 2.648 1.00 83.56 100 VAL A O 1
ATOM 777 N N . ARG A 1 101 ? -8.119 13.862 3.031 1.00 85.56 101 ARG A N 1
ATOM 778 C CA . ARG A 1 101 ? -8.106 13.232 1.703 1.00 85.56 101 ARG A CA 1
ATOM 779 C C . ARG A 1 101 ? -7.777 11.744 1.834 1.00 85.56 101 ARG A C 1
ATOM 781 O O . ARG A 1 101 ? -6.606 11.385 1.760 1.00 85.56 101 ARG A O 1
ATOM 788 N N . PRO A 1 102 ? -8.779 10.875 2.035 1.00 89.94 102 PRO A N 1
ATOM 789 C CA . PRO A 1 102 ? -8.553 9.438 2.063 1.00 89.94 102 PRO A CA 1
ATOM 790 C C . PRO A 1 102 ? -8.086 8.974 0.681 1.00 89.94 102 PRO A C 1
ATOM 792 O O . PRO A 1 102 ? -8.823 9.111 -0.300 1.00 89.94 102 PRO A O 1
ATOM 795 N N . THR A 1 103 ? -6.867 8.449 0.598 1.00 93.12 103 THR A N 1
ATOM 796 C CA . THR A 1 103 ? -6.288 7.820 -0.597 1.00 93.12 103 THR A CA 1
ATOM 797 C C . THR A 1 103 ? -5.447 6.612 -0.195 1.00 93.12 103 THR A C 1
ATOM 799 O O . THR A 1 103 ? -5.010 6.511 0.951 1.00 93.12 103 THR A O 1
ATOM 802 N N . PHE A 1 104 ? -5.258 5.679 -1.125 1.00 95.00 104 PHE A N 1
ATOM 803 C CA . PHE A 1 104 ? -4.122 4.763 -1.111 1.00 95.00 104 PHE A CA 1
ATOM 804 C C . PHE A 1 104 ? -3.074 5.307 -2.072 1.00 95.00 104 PHE A C 1
ATOM 806 O O . PHE A 1 104 ? -3.407 5.650 -3.209 1.00 95.00 104 PHE A O 1
ATOM 813 N N . LYS A 1 105 ? -1.829 5.397 -1.612 1.00 94.81 105 LYS A N 1
ATOM 814 C CA . LYS A 1 105 ? -0.701 5.870 -2.411 1.00 94.81 105 LYS A CA 1
ATOM 815 C C . LYS A 1 105 ? 0.098 4.683 -2.936 1.00 94.81 105 LYS A C 1
ATOM 817 O O . LYS A 1 105 ? 0.487 3.822 -2.154 1.00 94.81 105 LYS A O 1
ATOM 822 N N . PHE A 1 106 ? 0.370 4.674 -4.234 1.00 97.06 106 PHE A N 1
ATOM 823 C CA . PHE A 1 106 ? 1.142 3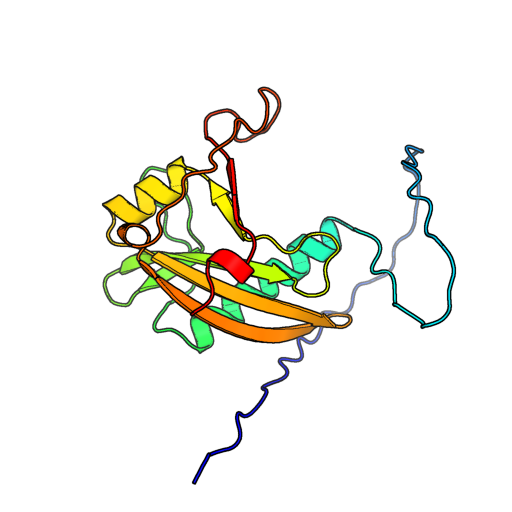.651 -4.932 1.00 97.06 106 PHE A CA 1
ATOM 824 C C . PHE A 1 106 ? 2.304 4.293 -5.684 1.00 97.06 106 PHE A C 1
ATOM 826 O O . PHE A 1 106 ? 2.197 5.428 -6.153 1.00 97.06 106 PHE A O 1
ATOM 833 N N . TRP A 1 107 ? 3.387 3.537 -5.812 1.00 98.00 107 TRP A N 1
ATOM 834 C CA . TRP A 1 107 ? 4.530 3.868 -6.652 1.00 98.00 107 TRP A CA 1
ATOM 835 C C . TRP A 1 107 ? 4.624 2.839 -7.765 1.00 98.00 107 TRP A C 1
ATOM 837 O O . TRP A 1 107 ? 4.443 1.649 -7.508 1.00 98.00 107 TRP A O 1
ATOM 847 N N . GLU A 1 108 ? 4.835 3.307 -8.989 1.00 98.38 108 GLU A N 1
ATOM 848 C CA . GLU A 1 108 ? 4.741 2.463 -10.177 1.00 98.38 108 GLU A CA 1
ATOM 849 C C . GLU A 1 108 ? 5.786 1.350 -10.190 1.00 98.38 108 GLU A C 1
ATOM 851 O O . GLU A 1 108 ? 5.444 0.200 -10.429 1.00 98.38 108 GLU A O 1
ATOM 856 N N . ASP A 1 109 ? 7.028 1.666 -9.836 1.00 97.81 109 ASP A N 1
ATOM 857 C CA . ASP A 1 109 ? 8.126 0.697 -9.763 1.00 97.81 109 ASP A CA 1
ATOM 858 C C . ASP A 1 109 ? 7.824 -0.438 -8.768 1.00 97.81 109 ASP A C 1
ATOM 860 O O . ASP A 1 109 ? 7.966 -1.614 -9.081 1.00 97.81 109 ASP A O 1
ATOM 864 N N . GLN A 1 110 ? 7.312 -0.100 -7.584 1.00 98.25 110 GLN A N 1
ATOM 865 C CA . GLN A 1 110 ? 6.879 -1.071 -6.583 1.00 98.25 110 GLN A CA 1
ATOM 866 C C . GLN A 1 110 ? 5.690 -1.891 -7.074 1.00 98.25 110 GLN A C 1
ATOM 868 O O . GLN A 1 110 ? 5.628 -3.089 -6.811 1.00 98.25 110 GLN A O 1
ATOM 873 N N . HIS A 1 111 ? 4.739 -1.258 -7.758 1.00 98.50 111 HIS A N 1
ATOM 874 C CA . HIS A 1 111 ? 3.573 -1.942 -8.301 1.00 98.50 111 HIS A CA 1
ATOM 875 C C . HIS A 1 111 ? 3.957 -2.967 -9.367 1.00 98.50 111 HIS A C 1
ATOM 877 O O . HIS A 1 111 ? 3.510 -4.113 -9.302 1.00 98.50 111 HIS A O 1
ATOM 883 N N . GLU A 1 112 ? 4.833 -2.586 -10.292 1.00 98.44 112 GLU A N 1
ATOM 884 C CA . GLU A 1 112 ? 5.365 -3.469 -11.325 1.00 98.44 112 GLU A CA 1
ATOM 885 C C . GLU A 1 112 ? 6.182 -4.616 -10.714 1.00 98.44 112 GLU A C 1
ATOM 887 O O . GLU A 1 112 ? 5.946 -5.776 -11.055 1.00 98.44 112 GLU A O 1
ATOM 892 N N . THR A 1 113 ? 7.072 -4.337 -9.753 1.00 98.62 113 THR A N 1
ATOM 893 C CA . THR A 1 113 ? 7.841 -5.381 -9.053 1.00 98.62 113 THR A CA 1
ATOM 894 C C . THR A 1 113 ? 6.927 -6.366 -8.321 1.00 98.62 113 THR A C 1
ATOM 896 O O . THR A 1 113 ? 7.115 -7.576 -8.453 1.00 98.62 113 THR A O 1
ATOM 899 N N . LEU A 1 114 ? 5.895 -5.893 -7.611 1.00 98.69 114 LEU A N 1
ATOM 900 C CA . LEU A 1 114 ? 4.912 -6.779 -6.976 1.00 98.69 114 LEU A CA 1
ATOM 901 C C . LEU A 1 114 ? 4.159 -7.617 -8.013 1.00 98.69 114 LEU A C 1
ATOM 903 O O . LEU A 1 114 ? 4.008 -8.821 -7.828 1.00 98.69 114 LEU A O 1
ATOM 907 N N . ALA A 1 115 ? 3.697 -7.021 -9.115 1.00 98.38 115 ALA A N 1
ATOM 908 C CA . ALA A 1 115 ? 2.955 -7.745 -10.147 1.00 98.38 115 ALA A CA 1
ATOM 909 C C . ALA A 1 115 ? 3.804 -8.853 -10.801 1.00 98.38 115 ALA A C 1
ATOM 911 O O . ALA A 1 115 ? 3.318 -9.981 -10.989 1.00 98.38 115 ALA A O 1
ATOM 912 N N . ASN A 1 116 ? 5.075 -8.549 -11.078 1.00 98.44 116 ASN A N 1
ATOM 913 C CA . ASN A 1 116 ? 6.057 -9.471 -11.648 1.00 98.44 116 ASN A CA 1
ATOM 914 C C . ASN A 1 116 ? 6.400 -10.619 -10.689 1.00 98.44 116 ASN A C 1
ATOM 916 O O . ASN A 1 116 ? 6.508 -11.764 -11.121 1.00 98.44 116 ASN A O 1
ATOM 920 N N . ALA A 1 117 ? 6.502 -10.336 -9.389 1.00 98.25 117 ALA A N 1
ATOM 921 C CA . ALA A 1 117 ? 6.797 -11.327 -8.355 1.00 98.25 117 ALA A CA 1
ATOM 922 C C . ALA A 1 117 ? 5.573 -12.159 -7.909 1.00 98.25 117 ALA A C 1
ATOM 924 O O . ALA A 1 117 ? 5.657 -12.902 -6.934 1.00 98.25 117 ALA A O 1
ATOM 925 N N . ASP A 1 118 ? 4.425 -12.019 -8.587 1.00 98.31 118 ASP A N 1
ATOM 926 C CA . ASP A 1 118 ? 3.132 -12.577 -8.152 1.00 98.31 118 ASP A CA 1
ATOM 927 C C . ASP A 1 118 ? 2.750 -12.163 -6.712 1.00 98.31 118 ASP A C 1
ATOM 929 O O . ASP A 1 118 ? 2.037 -12.860 -5.991 1.00 98.31 118 ASP A O 1
ATOM 933 N N . GLY A 1 119 ? 3.232 -10.995 -6.298 1.00 98.56 119 GLY A N 1
ATOM 934 C CA . GLY A 1 119 ? 2.950 -10.354 -5.027 1.00 98.56 119 GLY A CA 1
ATOM 935 C C . GLY A 1 119 ? 1.610 -9.622 -4.999 1.00 98.56 119 GLY A C 1
ATOM 936 O O . GLY A 1 119 ? 0.790 -9.681 -5.928 1.00 98.56 119 GLY A O 1
ATOM 937 N N . GLY A 1 120 ? 1.367 -8.895 -3.913 1.00 98.56 120 GLY A N 1
ATOM 938 C CA . GLY A 1 120 ? 0.100 -8.197 -3.734 1.00 98.56 120 GLY A CA 1
ATOM 939 C C . GLY A 1 120 ? 0.104 -7.088 -2.700 1.00 98.56 120 GLY A C 1
ATOM 940 O O . GLY A 1 120 ? 1.132 -6.695 -2.156 1.00 98.56 120 GLY A O 1
ATOM 941 N N . TYR A 1 121 ? -1.096 -6.582 -2.443 1.00 98.50 121 TYR A N 1
ATOM 942 C CA . TYR A 1 121 ? -1.358 -5.558 -1.449 1.00 98.50 121 TYR A CA 1
ATOM 943 C C . TYR A 1 121 ? -2.311 -6.063 -0.381 1.00 98.50 121 TYR A C 1
ATOM 945 O O . TYR A 1 121 ? -3.360 -6.627 -0.704 1.00 98.50 121 TYR A O 1
ATOM 953 N N . ALA A 1 122 ? -2.008 -5.763 0.879 1.00 98.06 122 ALA A N 1
ATOM 954 C CA . ALA A 1 122 ? -3.002 -5.757 1.943 1.00 98.06 122 ALA A CA 1
ATOM 955 C C . ALA A 1 122 ? -3.536 -4.325 2.102 1.00 98.06 122 ALA A C 1
ATOM 957 O O . ALA A 1 122 ? -2.837 -3.435 2.581 1.00 98.06 122 ALA A O 1
ATOM 958 N N . LEU A 1 123 ? -4.774 -4.090 1.668 1.00 97.56 123 LEU A N 1
ATOM 959 C CA . LEU A 1 123 ? -5.426 -2.782 1.712 1.00 97.56 123 LEU A CA 1
ATOM 960 C C . LEU A 1 123 ? -6.299 -2.677 2.960 1.00 97.56 123 LEU A C 1
ATOM 962 O O . LEU A 1 123 ? -7.163 -3.527 3.187 1.00 97.56 123 LEU A O 1
ATOM 966 N N . VAL A 1 124 ? -6.112 -1.620 3.750 1.00 96.88 124 VAL A N 1
ATOM 967 C CA . VAL A 1 124 ? -6.815 -1.416 5.023 1.00 96.88 124 VAL A CA 1
ATOM 968 C C . VAL A 1 124 ? -7.417 -0.016 5.088 1.00 96.88 124 VAL A C 1
ATOM 970 O 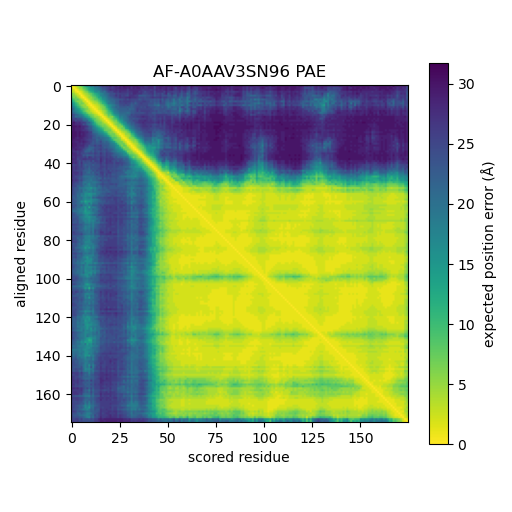O . VAL A 1 124 ? -6.719 0.994 5.058 1.00 96.88 124 VAL A O 1
ATOM 973 N N . TRP A 1 125 ? -8.736 0.051 5.224 1.00 96.06 125 TRP A N 1
ATOM 974 C CA . TRP A 1 125 ? -9.490 1.278 5.451 1.00 96.06 125 TRP A CA 1
ATOM 975 C C . TRP A 1 125 ? -9.694 1.437 6.951 1.00 96.06 125 TRP A C 1
ATOM 977 O O . TRP A 1 125 ? -10.316 0.579 7.576 1.00 96.06 125 TRP A O 1
ATOM 987 N N . TYR A 1 126 ? -9.230 2.533 7.540 1.00 94.56 126 TYR A N 1
ATOM 988 C CA . TYR A 1 126 ? -9.291 2.720 8.988 1.00 94.56 126 TYR A CA 1
ATOM 989 C C . TYR A 1 126 ? -9.709 4.134 9.378 1.00 94.56 126 TYR A C 1
ATOM 991 O O . TYR A 1 126 ? -9.550 5.086 8.617 1.00 94.56 126 TYR A O 1
ATOM 999 N N . ARG A 1 127 ? -10.249 4.274 10.586 1.00 93.06 127 ARG A N 1
ATOM 1000 C CA . ARG A 1 127 ? -10.416 5.553 11.275 1.00 93.06 127 ARG A CA 1
ATOM 1001 C C . ARG A 1 127 ? -9.255 5.749 12.237 1.00 93.06 127 ARG A C 1
ATOM 1003 O O . ARG A 1 127 ? -8.931 4.830 12.983 1.00 93.06 127 ARG A O 1
ATOM 1010 N N . ALA A 1 128 ? -8.651 6.930 12.231 1.00 91.56 128 ALA A N 1
ATOM 1011 C CA . ALA A 1 128 ? -7.718 7.339 13.275 1.00 91.56 128 ALA A CA 1
ATOM 1012 C C . ALA A 1 128 ? -8.486 7.837 14.502 1.00 91.56 128 ALA A C 1
ATOM 1014 O O . ALA A 1 128 ? -9.328 8.731 14.377 1.00 91.56 128 ALA A O 1
ATOM 1015 N N . GLU A 1 129 ? -8.190 7.271 15.672 1.00 88.62 129 GLU A N 1
ATOM 1016 C CA . GLU A 1 129 ? -8.892 7.554 16.927 1.00 88.62 129 GLU A CA 1
ATOM 1017 C C . GLU A 1 129 ? -7.868 7.749 18.053 1.00 88.62 129 GLU A C 1
ATOM 1019 O O . GLU A 1 129 ? -7.387 6.810 18.684 1.00 88.62 129 GLU A O 1
ATOM 1024 N N . GLY A 1 130 ? -7.464 9.004 18.276 1.00 87.06 130 GLY A N 1
ATOM 1025 C CA . GLY A 1 130 ? -6.406 9.324 19.232 1.00 87.06 130 GLY A CA 1
ATOM 1026 C C . GLY A 1 130 ? -5.083 8.656 18.846 1.00 87.06 130 GLY A C 1
ATOM 1027 O O . GLY A 1 130 ? -4.438 9.067 17.886 1.00 87.06 130 GLY A O 1
ATOM 1028 N N . ARG A 1 131 ? -4.658 7.638 19.601 1.00 86.94 131 ARG A N 1
ATOM 1029 C CA . ARG A 1 131 ? -3.415 6.880 19.348 1.00 86.94 131 ARG A CA 1
ATOM 1030 C C . ARG A 1 131 ? -3.647 5.517 18.696 1.00 86.94 131 ARG A C 1
ATOM 1032 O O . ARG A 1 131 ? -2.677 4.800 18.477 1.00 86.94 131 ARG A O 1
ATOM 1039 N N . GLU A 1 132 ? -4.894 5.177 18.405 1.00 90.00 132 GLU A N 1
ATOM 1040 C CA . GLU A 1 132 ? -5.297 3.877 17.884 1.00 90.00 132 GLU A CA 1
ATOM 1041 C C . GLU A 1 132 ? -5.891 4.015 16.477 1.00 90.00 132 GLU A C 1
ATOM 1043 O O . GLU A 1 132 ? -6.154 5.121 15.982 1.00 90.00 132 GLU A O 1
ATOM 1048 N N . ILE A 1 133 ? -6.088 2.865 15.834 1.00 93.50 133 ILE A N 1
ATOM 1049 C CA . ILE A 1 133 ? -6.855 2.752 14.599 1.00 93.50 133 ILE A CA 1
ATOM 1050 C C . ILE A 1 133 ? -8.056 1.838 14.826 1.00 93.50 133 ILE A C 1
ATOM 1052 O O . ILE A 1 133 ? -7.937 0.780 15.442 1.00 93.50 133 ILE A O 1
ATOM 1056 N N . THR A 1 134 ? -9.192 2.218 14.255 1.00 95.31 134 THR A N 1
ATOM 1057 C CA . THR A 1 134 ? -10.359 1.344 14.125 1.00 95.31 134 THR A CA 1
ATOM 1058 C C . THR A 1 134 ? -10.496 0.965 12.658 1.00 95.31 134 THR A C 1
ATOM 1060 O O . THR A 1 134 ? -10.795 1.816 11.816 1.00 95.31 134 THR A O 1
ATOM 1063 N N . VAL A 1 135 ? -10.256 -0.305 12.322 1.00 95.69 135 VAL A N 1
ATOM 1064 C CA . VAL A 1 135 ? -10.382 -0.778 10.937 1.00 95.69 135 VAL A CA 1
ATOM 1065 C C . VAL A 1 135 ? -11.852 -0.905 10.548 1.00 95.69 135 VAL A C 1
ATOM 1067 O O . VAL A 1 135 ? -12.640 -1.563 11.220 1.00 95.69 135 VAL A O 1
ATOM 1070 N N . VAL A 1 136 ? -12.206 -0.256 9.440 1.00 95.12 136 VAL A N 1
ATOM 1071 C CA . VAL A 1 136 ? -13.557 -0.210 8.867 1.00 95.12 136 VAL A CA 1
ATOM 1072 C C . VAL A 1 136 ? -13.747 -1.312 7.828 1.00 95.12 136 VAL A C 1
ATOM 1074 O O . VAL A 1 136 ? -14.819 -1.902 7.735 1.00 95.12 136 VAL A O 1
ATOM 1077 N N . SER A 1 137 ? -12.720 -1.578 7.022 1.00 95.69 137 SER A N 1
ATOM 1078 C CA . SER A 1 137 ? -12.718 -2.633 6.009 1.00 95.69 137 SER A CA 1
ATOM 1079 C C . SER A 1 137 ? -11.283 -2.981 5.634 1.00 95.69 137 SER A C 1
ATOM 1081 O O . SER A 1 137 ? -10.368 -2.183 5.843 1.00 95.69 137 SER A O 1
ATOM 1083 N N . SER A 1 138 ? -11.080 -4.157 5.059 1.00 96.81 138 SER A N 1
ATOM 1084 C CA . SER A 1 138 ? -9.788 -4.574 4.533 1.00 96.81 138 SER A CA 1
ATOM 1085 C C . SER A 1 138 ? -9.959 -5.643 3.467 1.00 96.81 138 SER A C 1
ATOM 1087 O O . SER A 1 138 ? -10.934 -6.395 3.514 1.00 96.81 138 SER A O 1
ATOM 1089 N N . ARG A 1 139 ? -8.983 -5.765 2.568 1.00 96.06 139 ARG A N 1
ATOM 1090 C CA . ARG A 1 139 ? -8.858 -6.918 1.669 1.00 96.06 139 ARG A CA 1
ATOM 1091 C C . ARG A 1 139 ? -7.427 -7.092 1.185 1.00 96.06 139 ARG A C 1
ATOM 1093 O O . ARG A 1 139 ? -6.665 -6.128 1.156 1.00 96.06 139 ARG A O 1
ATOM 1100 N N . THR A 1 140 ? -7.111 -8.287 0.714 1.00 97.44 140 THR A N 1
ATOM 1101 C CA . THR A 1 140 ? -5.931 -8.546 -0.112 1.00 97.44 140 THR A CA 1
ATOM 1102 C C . THR A 1 140 ? -6.286 -8.452 -1.592 1.00 97.44 140 THR A C 1
ATOM 1104 O O . THR A 1 140 ? -7.386 -8.833 -1.993 1.00 97.44 140 THR A O 1
ATOM 1107 N N . VAL A 1 141 ? -5.362 -7.966 -2.415 1.00 97.12 141 VAL A N 1
ATOM 1108 C CA . VAL A 1 141 ? -5.485 -7.974 -3.880 1.00 97.12 141 VAL A CA 1
ATOM 1109 C C . VAL A 1 141 ? -4.118 -8.260 -4.491 1.00 97.12 141 VAL A C 1
ATOM 1111 O O . VAL A 1 141 ? -3.122 -7.689 -4.047 1.00 97.12 141 VAL A O 1
ATOM 1114 N N . LYS A 1 142 ? -4.042 -9.150 -5.484 1.00 98.06 142 LYS A N 1
ATOM 1115 C CA . LYS A 1 142 ? -2.796 -9.349 -6.233 1.00 98.06 142 LYS A CA 1
ATOM 1116 C C . LYS A 1 142 ? -2.486 -8.081 -7.016 1.00 98.06 142 LYS A C 1
ATOM 1118 O O . LYS A 1 142 ? -3.391 -7.458 -7.566 1.00 98.06 142 LYS A O 1
ATOM 1123 N N . ALA A 1 143 ? -1.214 -7.700 -7.086 1.00 98.12 143 ALA A N 1
ATOM 1124 C CA . ALA A 1 143 ? -0.837 -6.447 -7.734 1.00 98.12 143 ALA A CA 1
ATOM 1125 C C . ALA A 1 143 ? -1.251 -6.431 -9.215 1.00 98.12 143 ALA A C 1
ATOM 1127 O O . ALA A 1 143 ? -1.807 -5.443 -9.675 1.00 98.12 143 ALA A O 1
ATOM 1128 N N . ARG A 1 144 ? -1.115 -7.567 -9.913 1.00 97.38 144 ARG A N 1
ATOM 1129 C CA . ARG A 1 144 ? -1.550 -7.733 -11.313 1.00 97.38 144 ARG A CA 1
ATOM 1130 C C . ARG A 1 144 ? -3.056 -7.576 -11.554 1.00 97.38 144 ARG A C 1
ATOM 1132 O O . ARG A 1 144 ? -3.450 -7.291 -12.677 1.00 97.38 144 ARG A O 1
ATOM 1139 N N . ASP A 1 145 ? -3.875 -7.774 -10.523 1.00 96.19 145 ASP A N 1
ATOM 1140 C CA . ASP A 1 145 ? -5.336 -7.659 -10.615 1.00 96.19 145 ASP A CA 1
ATOM 1141 C C . ASP A 1 145 ? -5.816 -6.240 -10.266 1.00 96.19 145 ASP A C 1
ATOM 1143 O O . ASP A 1 145 ? -6.999 -5.921 -10.401 1.00 96.19 145 ASP A O 1
ATOM 1147 N N . LEU A 1 146 ? -4.914 -5.376 -9.788 1.00 94.88 146 LEU A N 1
ATOM 1148 C CA . LEU A 1 146 ? -5.205 -3.992 -9.448 1.00 94.88 146 LEU A CA 1
ATOM 1149 C C . LEU A 1 146 ? -4.784 -3.077 -10.600 1.00 94.88 146 LEU A C 1
ATOM 1151 O O . LEU A 1 146 ? -3.640 -2.642 -10.670 1.00 94.88 146 LEU A O 1
ATOM 1155 N N . GLU A 1 147 ? -5.726 -2.738 -11.476 1.00 93.00 147 GLU A N 1
ATOM 1156 C CA . GLU A 1 147 ? -5.468 -1.768 -12.541 1.00 93.00 147 GLU A CA 1
ATOM 1157 C C . GLU A 1 147 ? -5.332 -0.345 -11.969 1.00 93.00 147 GLU A C 1
ATOM 1159 O O . GLU A 1 147 ? -6.250 0.193 -11.340 1.00 93.00 147 GLU A O 1
ATOM 1164 N N . ILE A 1 148 ? -4.182 0.286 -12.215 1.00 95.00 148 ILE A N 1
ATOM 1165 C CA . ILE A 1 148 ? -3.897 1.671 -11.835 1.00 95.00 148 ILE A CA 1
ATOM 1166 C C . ILE A 1 148 ? -3.629 2.474 -13.106 1.00 95.00 148 ILE A C 1
ATOM 1168 O O . ILE A 1 148 ? -2.691 2.198 -13.848 1.00 95.00 148 ILE A O 1
ATOM 1172 N N . THR A 1 149 ? -4.456 3.489 -13.360 1.00 93.88 149 THR A N 1
ATOM 1173 C CA . THR A 1 149 ? -4.407 4.290 -14.599 1.00 93.88 149 THR A CA 1
ATOM 1174 C C . THR A 1 149 ? -4.080 5.764 -14.367 1.00 93.88 149 THR A C 1
ATOM 1176 O O . THR A 1 149 ? -3.899 6.516 -15.321 1.00 93.88 149 THR A O 1
ATOM 1179 N N . ASN A 1 150 ? -3.991 6.208 -13.111 1.00 95.12 150 ASN A N 1
ATOM 1180 C CA . ASN A 1 150 ? -3.807 7.613 -12.741 1.00 95.12 150 ASN A CA 1
ATOM 1181 C C . ASN A 1 150 ? -2.389 7.937 -12.248 1.00 95.12 150 ASN A C 1
ATOM 1183 O O . ASN A 1 150 ? -2.220 8.712 -11.305 1.00 95.12 150 ASN A O 1
ATOM 1187 N N . TRP A 1 151 ? -1.382 7.342 -12.882 1.00 97.38 151 TRP A N 1
ATOM 1188 C CA . TRP A 1 151 ? 0.028 7.613 -12.615 1.00 97.38 151 TRP A CA 1
ATOM 1189 C C . TRP A 1 151 ? 0.402 9.063 -12.944 1.00 97.38 151 TRP A C 1
ATOM 1191 O O . TRP A 1 151 ? 0.074 9.583 -14.011 1.00 97.38 151 TRP A O 1
ATOM 1201 N N . THR A 1 152 ? 1.126 9.713 -12.037 1.00 96.69 152 THR A N 1
ATOM 1202 C CA . THR A 1 152 ? 1.563 11.111 -12.143 1.00 96.69 152 THR A CA 1
ATOM 1203 C C . THR A 1 152 ? 3.041 11.246 -11.786 1.00 96.69 152 THR A C 1
ATOM 1205 O O . THR A 1 152 ? 3.574 10.444 -11.024 1.00 96.69 152 THR A O 1
ATOM 1208 N N . ASN A 1 153 ? 3.727 12.247 -12.340 1.00 95.38 153 ASN A N 1
ATOM 1209 C CA . ASN A 1 153 ? 5.095 12.562 -11.926 1.00 95.38 153 ASN A CA 1
ATOM 1210 C C . ASN A 1 153 ? 5.045 13.270 -10.552 1.00 95.38 153 ASN A C 1
ATOM 1212 O O . ASN A 1 153 ? 4.370 14.299 -10.453 1.00 95.38 153 ASN A O 1
ATOM 1216 N N . PRO A 1 154 ? 5.732 12.765 -9.506 1.00 93.00 154 PRO A N 1
ATOM 1217 C CA . PRO A 1 154 ? 5.759 13.400 -8.183 1.00 93.00 154 PRO A CA 1
ATOM 1218 C C . PRO A 1 154 ? 6.543 14.730 -8.146 1.00 93.00 154 PRO A C 1
ATOM 1220 O O . PRO A 1 154 ? 6.513 15.428 -7.133 1.00 93.00 154 PRO A O 1
ATOM 1223 N N . GLY A 1 155 ? 7.244 15.080 -9.229 1.00 91.62 155 GLY A N 1
ATOM 1224 C CA . GLY A 1 155 ? 8.117 16.243 -9.363 1.00 91.62 155 GLY A CA 1
ATOM 1225 C C . GLY A 1 155 ? 9.599 15.881 -9.227 1.00 91.62 155 GLY A C 1
ATOM 1226 O O . GLY A 1 155 ? 9.972 15.002 -8.451 1.00 91.62 155 GLY A O 1
ATOM 1227 N N . ASP A 1 156 ? 10.460 16.598 -9.953 1.00 92.31 156 ASP A N 1
ATOM 1228 C CA . ASP A 1 156 ? 11.884 16.253 -10.115 1.00 92.31 156 ASP A CA 1
ATOM 1229 C C . ASP A 1 156 ? 12.694 16.287 -8.806 1.00 92.31 156 ASP A C 1
ATOM 1231 O O . ASP A 1 156 ? 13.696 15.587 -8.667 1.00 92.31 156 ASP A O 1
ATOM 1235 N N . THR A 1 157 ? 12.254 17.078 -7.823 1.00 92.19 157 THR A N 1
ATOM 1236 C CA . THR A 1 157 ? 12.906 17.212 -6.510 1.00 92.19 157 THR A CA 1
ATOM 1237 C C . THR A 1 157 ? 12.455 16.165 -5.490 1.00 92.19 157 THR A C 1
ATOM 1239 O O . THR A 1 157 ? 12.993 16.117 -4.383 1.00 92.19 157 THR A O 1
ATOM 1242 N N . HIS A 1 158 ? 11.468 15.329 -5.824 1.00 91.19 158 HIS A N 1
ATOM 1243 C CA . HIS A 1 158 ? 11.001 14.267 -4.939 1.00 91.19 158 HIS A CA 1
ATOM 1244 C C . HIS A 1 158 ? 12.047 13.141 -4.855 1.00 91.19 158 HIS A C 1
ATOM 1246 O O . HIS A 1 158 ? 12.629 12.757 -5.863 1.00 91.19 158 HIS A O 1
ATOM 1252 N N . TYR A 1 159 ? 12.264 12.538 -3.678 1.00 90.56 159 TYR A N 1
ATOM 1253 C CA . TYR A 1 159 ? 13.266 11.461 -3.515 1.00 90.56 159 TYR A CA 1
ATOM 1254 C C . TYR A 1 159 ? 12.972 10.210 -4.370 1.00 90.56 159 TYR A C 1
ATOM 1256 O O . TYR A 1 159 ? 13.864 9.415 -4.656 1.00 90.56 159 TYR A O 1
ATOM 1264 N N . ARG A 1 160 ? 11.714 10.057 -4.803 1.00 92.00 160 ARG A N 1
ATOM 1265 C CA . ARG A 1 160 ? 11.256 9.055 -5.783 1.00 92.00 160 ARG A CA 1
ATOM 1266 C C . ARG A 1 160 ? 10.921 9.643 -7.152 1.00 92.00 160 ARG A C 1
ATOM 1268 O O . ARG A 1 160 ? 10.036 9.134 -7.821 1.00 92.00 160 ARG A O 1
ATOM 1275 N N . SER A 1 161 ? 11.592 10.713 -7.572 1.00 93.06 161 SER A N 1
ATOM 1276 C CA . SER A 1 161 ? 11.383 11.322 -8.897 1.00 93.06 161 SER A CA 1
ATOM 1277 C C . SER A 1 161 ? 11.675 10.375 -10.069 1.00 93.06 161 SER A C 1
ATOM 1279 O O . SER A 1 161 ? 11.227 10.622 -11.183 1.00 93.06 161 SER A O 1
ATOM 1281 N N . HIS A 1 162 ? 12.368 9.259 -9.819 1.00 93.62 162 HIS A N 1
ATOM 1282 C CA . HIS A 1 162 ? 12.587 8.178 -10.781 1.00 93.62 162 HIS A CA 1
ATOM 1283 C C . HIS A 1 162 ? 11.359 7.277 -11.016 1.00 93.62 162 HIS A C 1
ATOM 1285 O O . HIS A 1 162 ? 11.419 6.415 -11.886 1.00 93.62 162 HIS A O 1
ATOM 1291 N N . SER A 1 163 ? 10.266 7.439 -10.259 1.00 96.62 163 SER A N 1
ATOM 1292 C CA . SER A 1 163 ? 9.043 6.642 -10.404 1.00 96.62 163 SER A CA 1
ATOM 1293 C C . SER A 1 163 ? 7.790 7.519 -10.423 1.00 96.62 163 SER A C 1
ATOM 1295 O O . SER A 1 163 ? 7.789 8.651 -9.933 1.00 96.62 163 SER A O 1
ATOM 1297 N N . ARG A 1 164 ? 6.700 6.995 -10.993 1.00 98.00 164 ARG A N 1
ATOM 1298 C CA . ARG A 1 164 ? 5.390 7.654 -10.992 1.00 98.00 164 ARG A CA 1
ATOM 1299 C C . ARG A 1 164 ? 4.607 7.312 -9.726 1.00 98.00 164 ARG A C 1
ATOM 1301 O O . ARG A 1 164 ? 4.687 6.209 -9.194 1.00 98.00 164 ARG A O 1
ATOM 1308 N N . GLU A 1 165 ? 3.811 8.268 -9.267 1.00 97.69 165 GLU A N 1
ATOM 1309 C CA . GLU A 1 165 ? 2.921 8.142 -8.116 1.00 97.69 165 GLU A CA 1
ATOM 1310 C C . GLU A 1 165 ? 1.465 8.054 -8.576 1.00 97.69 165 GLU A C 1
ATOM 1312 O O . GLU A 1 165 ? 1.017 8.855 -9.399 1.00 97.69 165 GLU A O 1
ATOM 1317 N N . ALA A 1 166 ? 0.700 7.139 -7.988 1.00 96.94 166 ALA A N 1
ATOM 1318 C CA . ALA A 1 166 ? -0.753 7.139 -8.075 1.00 96.94 166 ALA A CA 1
ATOM 1319 C C . ALA A 1 166 ? -1.369 7.295 -6.685 1.00 96.94 166 ALA A C 1
ATOM 1321 O O . ALA A 1 166 ? -0.923 6.696 -5.707 1.00 96.94 166 ALA A O 1
ATOM 1322 N N . GLN A 1 167 ? -2.446 8.071 -6.605 1.00 95.06 167 GLN A N 1
ATOM 1323 C CA . GLN A 1 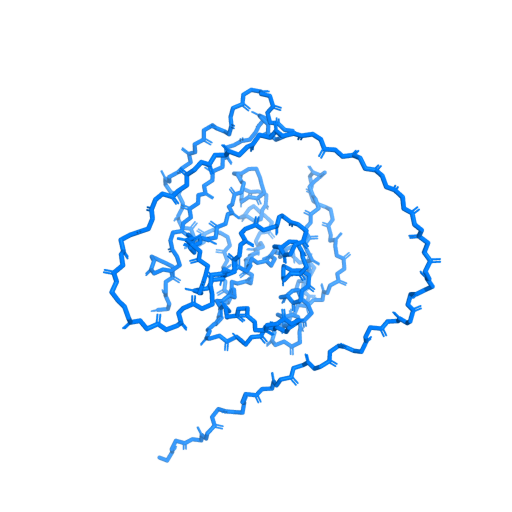167 ? -3.291 8.148 -5.418 1.00 95.06 167 GLN A CA 1
ATOM 1324 C C . GLN A 1 167 ? -4.702 7.732 -5.796 1.00 95.06 167 GLN A C 1
ATOM 1326 O O . GLN A 1 167 ? -5.367 8.411 -6.579 1.00 95.06 167 GLN A O 1
ATOM 1331 N N . ILE A 1 168 ? -5.175 6.617 -5.258 1.00 93.25 168 ILE A N 1
ATOM 1332 C CA . ILE A 1 168 ? -6.494 6.091 -5.597 1.00 93.25 168 ILE A CA 1
ATOM 1333 C C . ILE A 1 168 ? -7.448 6.329 -4.432 1.00 93.25 168 ILE A C 1
ATOM 1335 O O . ILE A 1 168 ? -7.151 6.014 -3.279 1.00 93.25 168 ILE A O 1
ATOM 1339 N N . ASN A 1 169 ? -8.622 6.886 -4.739 1.00 89.88 169 ASN A N 1
ATOM 1340 C CA . ASN A 1 169 ? -9.670 7.053 -3.744 1.00 89.88 169 ASN A CA 1
ATOM 1341 C C . ASN A 1 169 ? -10.134 5.669 -3.238 1.00 89.88 169 ASN A C 1
ATOM 1343 O O . ASN A 1 169 ? -10.470 4.813 -4.061 1.00 89.88 169 ASN A O 1
ATOM 1347 N N . PRO A 1 170 ? -10.250 5.449 -1.920 1.00 83.56 170 PRO A N 1
ATOM 1348 C CA . PRO A 1 170 ? -10.575 4.145 -1.362 1.00 83.56 170 PRO A CA 1
ATOM 1349 C C . PRO A 1 170 ? -11.967 3.642 -1.764 1.00 83.56 170 PRO A C 1
ATOM 1351 O O . PRO A 1 170 ? -12.218 2.446 -1.693 1.00 83.56 170 PRO A O 1
ATOM 1354 N N . GLY A 1 171 ? -12.869 4.531 -2.197 1.00 83.56 171 GLY A N 1
ATOM 1355 C CA . GLY A 1 171 ? -14.168 4.204 -2.789 1.00 83.56 171 GLY A CA 1
ATOM 1356 C C . GLY A 1 171 ? -14.085 3.512 -4.154 1.00 83.56 171 GLY A C 1
ATOM 1357 O O . GLY A 1 171 ? -14.997 2.772 -4.500 1.00 83.56 171 GLY A O 1
ATOM 1358 N N . ARG A 1 172 ? -12.997 3.718 -4.910 1.00 84.19 172 ARG A N 1
ATOM 1359 C CA . ARG A 1 172 ? -12.771 3.108 -6.235 1.00 84.19 172 ARG A CA 1
ATOM 1360 C C . ARG A 1 172 ? -12.183 1.698 -6.164 1.00 84.19 172 ARG A C 1
ATOM 1362 O O . ARG A 1 172 ? -12.293 0.961 -7.130 1.00 84.19 172 ARG A O 1
ATOM 1369 N N . ILE A 1 173 ? -11.579 1.335 -5.030 1.00 81.44 173 ILE A N 1
ATOM 1370 C CA . ILE A 1 173 ? -10.995 0.007 -4.764 1.00 81.44 173 ILE A CA 1
ATOM 1371 C C . ILE A 1 173 ? -11.879 -0.780 -3.779 1.00 81.44 173 ILE A C 1
ATOM 1373 O O . ILE A 1 173 ? -11.407 -1.698 -3.113 1.00 81.44 173 ILE A O 1
ATOM 1377 N N . ARG A 1 174 ? -13.154 -0.402 -3.598 1.00 63.34 174 ARG A N 1
ATOM 1378 C CA . ARG A 1 174 ? -14.030 -1.129 -2.666 1.00 63.34 174 ARG A CA 1
ATOM 1379 C C . ARG A 1 174 ? -14.253 -2.583 -3.130 1.00 63.34 174 ARG A C 1
ATOM 1381 O O . ARG A 1 174 ? -14.126 -2.851 -4.326 1.00 63.34 174 ARG A O 1
ATOM 1388 N N . PRO A 1 175 ? -14.513 -3.513 -2.187 1.00 51.41 175 PRO A N 1
ATOM 1389 C CA . PRO A 1 175 ? -15.016 -4.850 -2.498 1.00 51.41 175 PRO A CA 1
ATOM 1390 C C . PRO A 1 175 ? -16.257 -4.810 -3.384 1.00 51.41 175 PRO A C 1
ATOM 1392 O O . PRO A 1 175 ? -17.088 -3.893 -3.179 1.00 51.41 175 PRO A O 1
#

Secondary structure (DSSP, 8-state):
-PPP-------PPPPPPPP------------------S---------HHHHHHHHHHHHHHHHTTSSEE----EETTEE-SEEETT--EEEEEEEETTSSS--EEEEHHHHHHHHHTT-EEEEEEEEEETTEEEEEEEEEEEGGG------B---TTSTTTTS-EEEE-TTTT--

Solvent-accessible surface area (backbone atoms only — not comparable to full-atom values): 11204 Å² total; per-residue (Å²): 139,83,83,83,83,79,82,79,79,71,85,80,84,80,81,89,79,81,88,83,84,85,87,89,86,83,90,82,86,83,85,79,89,77,88,88,76,94,71,95,70,83,75,76,73,93,44,72,74,60,52,60,52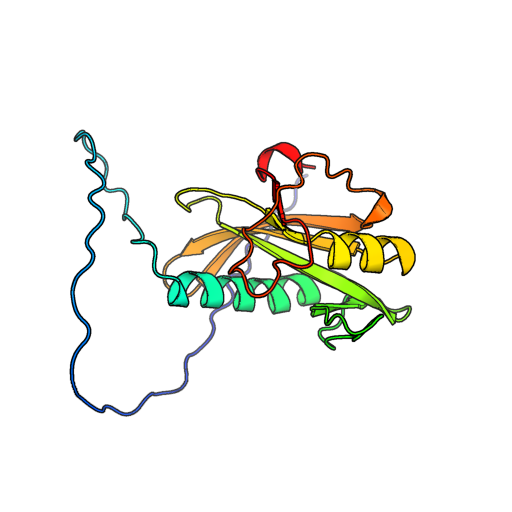,53,48,66,55,42,48,62,57,48,39,76,72,43,81,36,44,83,70,47,45,69,57,97,88,43,74,37,48,17,24,37,92,88,64,31,44,25,37,68,43,53,24,41,71,79,46,100,74,44,34,39,79,47,45,48,62,61,46,52,53,24,32,75,56,70,11,27,34,43,41,36,37,23,34,79,53,95,94,39,64,48,77,77,48,70,51,75,45,48,31,74,77,56,88,81,85,66,69,38,80,71,42,85,87,40,98,58,44,92,39,34,36,30,70,43,48,58,82,80,71,55,132

Sequence (175 aa):
MSLPTRVAALTVVPPRSVTDSAVGADERRERCRIYESGESTLLVSYDPATVGRYEKLVEPWATDRYPLTLDYPVVDGLKFDAADEDGRPWDVKGSMVNGVRPTFKFWEDQHETLANADGGYALVWYRAEGREITVVSSRTVKARDLEITNWTNPGDTHYRSHSREAQINPGRIRP

pLDDT: mean 77.36, std 27.11, range [24.56, 98.75]

Radius of gyration: 18.57 Å; Cα contacts (8 Å, |Δi|>4): 249; chains: 1; bounding box: 45×49×44 Å

Nearest PDB structures (foldseek):
  1tx3-assembly1_A  TM=6.610E-01  e=6.928E-02  Haemophilus influenzae
  3e40-assembly1_B  TM=6.168E-01  e=7.837E-02  Haemophilus influenzae
  3e3y-assembly1_B  TM=5.443E-01  e=4.786E-02  Haemophilus influenzae
  1xhv-assembly2_C  TM=5.800E-01  e=1.283E-01  Haemophilus influenzae
  1xhv-assembly1_A  TM=4.907E-01  e=1.135E-01  Haemophilus influenzae

Organism: NCBI:txid425309

InterPro domains:
  IPR058715 PD-(D/E)XK nuclease related [PF25941] (52-166)

Mean predicted aligned error: 12.36 Å